Protein AF-A0A520HQL7-F1 (afdb_monomer_lite)

Foldseek 3Di:
DPDLVCVLVVCVLLCLLVVNDDPVSVVVLVVCVVVPVVSVVSNVVSNVVVVVVCVVVPDDDFPVVVQVVVLVVVVVVVVVVPDDQDAQPDDDPPDDVVSVCVLVVDPVNDDDPPDPDQKHWHFRHDDPQDTDIDMHGNDDDDDDDDPDDDDDDDDPDDDDDDDDDD

Sequence (166 aa):
MRDWQELIDSGLLDLYVLGQVSAEESSMIENFAVNYPEVQREIDEISFALERYAQANAVEPDPIIRTFLLATIDFSDRLKAGEKPQPAPILSDTSVAGDYQQWLERPDMVLPDDLDDDVYAKIVSFTPEALTAIVWIKHMAPQEVHDHESERFLILEGTCDIYVED

pLDDT: mean 93.95, std 5.47, range [59.19, 98.56]

Secondary structure (DSSP, 8-state):
---HHHHHHTTHHHHHHTT-S-HHHHHHHHHHHHH-HHHHHHHHHHHHHHHHHHHHTPPPPPHHHHHHHHHHHHHHHHHHTTPPP-PPPPP-TT--GGGGHHHHT-TTSS--TT--SSEEEEEEEE-SS-EEEEEEESS-PPP---SS--------SS--------

Radius of gyration: 24.69 Å; chains: 1; bounding box: 45×39×67 Å

Structure (mmCIF, N/CA/C/O backbone):
data_AF-A0A520HQL7-F1
#
_entry.id   AF-A0A520HQL7-F1
#
loop_
_atom_site.group_PDB
_atom_site.id
_atom_site.type_symbol
_atom_site.label_atom_id
_atom_site.label_alt_id
_atom_site.label_comp_id
_atom_site.label_asym_id
_atom_site.label_entity_id
_atom_site.label_seq_id
_atom_site.pdbx_PDB_ins_code
_atom_site.Cartn_x
_atom_site.Cartn_y
_atom_site.Cartn_z
_atom_site.occupancy
_atom_site.B_iso_or_equiv
_atom_site.auth_seq_id
_atom_site.auth_comp_id
_atom_site.auth_asym_id
_atom_site.auth_atom_id
_atom_site.pdbx_PDB_model_num
ATOM 1 N N . MET A 1 1 ? -15.389 8.226 36.652 1.00 59.19 1 MET A N 1
ATOM 2 C CA . MET A 1 1 ? -16.539 7.391 36.262 1.00 59.19 1 MET A CA 1
ATOM 3 C C . MET A 1 1 ? -16.624 6.201 37.194 1.00 59.19 1 MET A C 1
ATOM 5 O O . MET A 1 1 ? -15.590 5.594 37.455 1.00 59.19 1 MET A O 1
ATOM 9 N N . ARG A 1 2 ? -17.796 5.922 37.770 1.00 67.62 2 ARG A N 1
ATOM 10 C CA . ARG A 1 2 ? -18.015 4.718 38.603 1.00 67.62 2 ARG A CA 1
ATOM 11 C C . ARG A 1 2 ? -19.179 3.856 38.115 1.00 67.62 2 ARG A C 1
ATOM 13 O O . ARG A 1 2 ? -19.374 2.776 38.661 1.00 67.62 2 ARG A O 1
ATOM 20 N N . ASP A 1 3 ? -19.904 4.324 37.107 1.00 88.19 3 ASP A N 1
ATOM 21 C CA . ASP A 1 3 ? -21.068 3.667 36.532 1.00 88.19 3 ASP A CA 1
ATOM 22 C C . ASP A 1 3 ? -20.880 3.536 35.015 1.00 88.19 3 ASP A C 1
ATOM 24 O O . ASP A 1 3 ? -20.353 4.443 34.367 1.00 88.19 3 ASP A O 1
ATOM 28 N N . TRP A 1 4 ? -21.274 2.393 34.460 1.00 91.94 4 TRP A N 1
ATOM 29 C CA . TRP A 1 4 ? -21.222 2.139 33.023 1.00 91.94 4 TRP A CA 1
ATOM 30 C C . TRP A 1 4 ? -22.280 2.959 32.273 1.00 91.94 4 TRP A C 1
ATOM 32 O O . TRP A 1 4 ? -22.060 3.313 31.120 1.00 91.94 4 TRP A O 1
ATOM 42 N N . GLN A 1 5 ? -23.382 3.325 32.938 1.00 94.19 5 GLN A N 1
ATOM 43 C CA . GLN A 1 5 ? -24.401 4.220 32.377 1.00 94.19 5 GLN A CA 1
ATOM 44 C C . GLN A 1 5 ? -23.850 5.639 32.209 1.00 94.19 5 GLN A C 1
ATOM 46 O O . GLN A 1 5 ? -23.975 6.218 31.137 1.00 94.19 5 GLN A O 1
ATOM 51 N N . GLU A 1 6 ? -23.140 6.159 33.221 1.00 94.56 6 GLU A N 1
ATOM 52 C CA . GLU A 1 6 ? -22.454 7.458 33.125 1.00 94.56 6 GLU A CA 1
ATOM 53 C C . GLU A 1 6 ? -21.436 7.488 31.979 1.00 94.56 6 GLU A C 1
ATOM 55 O O . GLU A 1 6 ? -21.259 8.526 31.350 1.00 94.56 6 GLU A O 1
ATOM 60 N N . LEU A 1 7 ? -20.750 6.367 31.720 1.00 95.12 7 LEU A N 1
ATOM 61 C CA . LEU A 1 7 ? -19.796 6.264 30.617 1.00 95.12 7 LEU A CA 1
ATOM 62 C C . LEU A 1 7 ? -20.492 6.396 29.259 1.00 95.12 7 LEU A C 1
ATOM 64 O O . LEU A 1 7 ? -20.028 7.181 28.433 1.00 95.12 7 LEU A O 1
ATOM 68 N N . ILE A 1 8 ? -21.604 5.688 29.055 1.00 95.06 8 ILE A N 1
ATOM 69 C CA . ILE A 1 8 ? -22.404 5.781 27.825 1.00 95.06 8 ILE A CA 1
ATOM 70 C C . ILE A 1 8 ? -22.940 7.209 27.646 1.00 95.06 8 ILE A C 1
ATOM 72 O O . ILE A 1 8 ? -22.698 7.836 26.618 1.00 95.06 8 ILE A O 1
ATOM 76 N N . ASP A 1 9 ? -23.555 7.779 28.683 1.00 94.81 9 ASP A N 1
ATOM 77 C CA . ASP A 1 9 ? -24.176 9.109 28.617 1.00 94.81 9 ASP A CA 1
ATOM 78 C C . ASP A 1 9 ? -23.158 10.263 28.486 1.00 94.81 9 ASP A C 1
ATOM 80 O O . ASP A 1 9 ? -23.531 11.399 28.183 1.00 94.81 9 ASP A O 1
ATOM 84 N N . SER A 1 10 ? -21.868 10.005 28.732 1.00 94.38 10 SER A N 1
ATOM 85 C CA . SER A 1 10 ? -20.816 11.030 28.692 1.00 94.38 10 SER A CA 1
ATOM 86 C C . SER A 1 10 ? -20.369 11.433 27.283 1.00 94.38 10 SER A C 1
ATOM 88 O O . SER A 1 10 ? -19.716 12.469 27.141 1.00 94.38 10 SER A O 1
ATOM 90 N N . GLY A 1 11 ? -20.659 10.618 26.262 1.00 93.88 11 GLY A N 1
ATOM 91 C CA . GLY A 1 11 ? -20.105 10.776 24.909 1.00 93.88 11 GLY A CA 1
ATOM 92 C C . GLY A 1 11 ? -18.615 10.420 24.789 1.00 93.88 11 GLY A C 1
ATOM 93 O O . GLY A 1 11 ? -17.986 10.660 23.760 1.00 93.88 11 GLY A O 1
ATOM 94 N N . LEU A 1 12 ? -18.005 9.853 25.840 1.00 96.69 12 LEU A N 1
ATOM 95 C CA . LEU A 1 12 ? -16.601 9.434 25.804 1.00 96.69 12 LEU A CA 1
ATOM 96 C C . LEU A 1 12 ? -16.380 8.236 24.863 1.00 96.69 12 LEU A C 1
ATOM 98 O O . LEU A 1 12 ? -15.294 8.092 24.305 1.00 96.69 12 LEU A O 1
ATOM 102 N N . LEU A 1 13 ? -17.401 7.395 24.657 1.00 97.81 13 LEU A N 1
ATOM 103 C CA . LEU A 1 13 ? -17.326 6.254 23.739 1.00 97.81 13 LEU A CA 1
ATOM 104 C C . LEU A 1 13 ? -17.234 6.694 22.270 1.00 97.81 13 LEU A C 1
ATOM 106 O O . LEU A 1 13 ? -16.507 6.062 21.507 1.00 97.81 13 LEU A O 1
ATOM 110 N N . ASP A 1 14 ? -17.858 7.814 21.886 1.00 97.38 14 ASP A N 1
ATOM 111 C CA . ASP A 1 14 ? -17.684 8.404 20.552 1.00 97.38 14 ASP A CA 1
ATOM 112 C C . ASP A 1 14 ? -16.219 8.778 20.304 1.00 97.38 14 ASP A C 1
ATOM 114 O O . ASP A 1 14 ? -15.626 8.417 19.286 1.00 97.38 14 ASP A O 1
ATOM 118 N N . LEU A 1 15 ? -15.607 9.461 21.276 1.00 97.56 15 LEU A N 1
ATOM 119 C CA . LEU A 1 15 ? -14.197 9.845 21.217 1.00 97.56 15 LEU A CA 1
ATOM 120 C C . LEU A 1 15 ? -13.280 8.620 21.206 1.00 97.56 15 LEU A C 1
ATOM 122 O O . LEU A 1 15 ? -12.254 8.634 20.527 1.00 97.56 15 LEU A O 1
ATOM 126 N N . TYR A 1 16 ? -13.644 7.561 21.932 1.00 97.94 16 TYR A N 1
ATOM 127 C CA . TYR A 1 16 ? -12.900 6.305 21.939 1.00 97.94 16 TYR A CA 1
ATOM 128 C C . TYR A 1 16 ? -12.887 5.647 20.563 1.00 97.94 16 TYR A C 1
ATOM 130 O O . TYR A 1 16 ? -11.811 5.332 20.058 1.00 97.94 16 TYR A O 1
ATOM 138 N N . VAL A 1 17 ? -14.051 5.514 19.918 1.00 97.69 17 VAL A N 1
ATOM 139 C CA . VAL A 1 17 ? -14.145 4.928 18.572 1.00 97.69 17 VAL A CA 1
ATOM 140 C C . VAL A 1 17 ? -13.394 5.776 17.539 1.00 97.69 17 VAL A C 1
ATOM 142 O O . VAL A 1 17 ? -12.770 5.235 16.629 1.00 97.69 17 VAL A O 1
ATOM 145 N N . LEU A 1 18 ? -13.371 7.102 17.704 1.00 96.44 18 LEU A N 1
ATOM 146 C CA . LEU A 1 18 ? -12.574 8.006 16.866 1.00 96.44 18 LEU A CA 1
ATOM 147 C C . LEU A 1 18 ? -11.060 7.955 17.154 1.00 96.44 18 LEU A C 1
ATOM 149 O O . LEU A 1 18 ? -10.293 8.639 16.472 1.00 96.44 18 LEU A O 1
ATOM 153 N N . GLY A 1 19 ? -10.612 7.192 18.156 1.00 96.75 19 GLY A N 1
ATOM 154 C CA . GLY A 1 19 ? -9.208 7.127 18.571 1.00 96.75 19 GLY A CA 1
ATOM 155 C C . GLY A 1 19 ? -8.696 8.421 19.216 1.00 96.75 19 GLY A C 1
ATOM 156 O O . GLY A 1 19 ? -7.505 8.715 19.145 1.00 96.75 19 GLY A O 1
ATOM 157 N N . GLN A 1 20 ? -9.587 9.218 19.812 1.00 97.81 20 GLN A N 1
ATOM 158 C CA . GLN A 1 20 ? -9.313 10.558 20.355 1.00 97.81 20 GLN A CA 1
ATOM 159 C C . GLN A 1 20 ? -9.291 10.616 21.890 1.00 97.81 20 GLN A C 1
ATOM 161 O O . GLN A 1 20 ? -9.415 11.693 22.473 1.00 97.81 20 GLN A O 1
ATOM 166 N N . VAL A 1 21 ? -9.123 9.475 22.556 1.00 97.62 21 VAL A N 1
ATOM 167 C CA . VAL A 1 21 ? -8.979 9.397 24.018 1.00 97.62 21 VAL A CA 1
ATOM 168 C C . VAL A 1 21 ? -7.529 9.146 24.424 1.00 97.62 21 VAL A C 1
ATOM 170 O O . VAL A 1 21 ? -6.706 8.691 23.627 1.00 97.62 21 VAL A O 1
ATOM 173 N N . SER A 1 22 ? -7.200 9.435 25.681 1.00 97.81 22 SER A N 1
ATOM 174 C CA . SER A 1 22 ? -5.907 9.061 26.265 1.00 97.81 22 SER A CA 1
ATOM 175 C C . SER A 1 22 ? -5.760 7.539 26.407 1.00 97.81 22 SER A C 1
ATOM 177 O O . SER A 1 22 ? -6.744 6.797 26.427 1.00 97.81 22 SER A O 1
ATOM 179 N N . ALA A 1 23 ? -4.524 7.051 26.550 1.00 97.56 23 ALA A N 1
ATOM 180 C CA . ALA A 1 23 ? -4.267 5.624 26.762 1.00 97.56 23 ALA A CA 1
ATOM 181 C C . ALA A 1 23 ? -4.905 5.111 28.069 1.00 97.56 23 ALA A C 1
ATOM 183 O O . ALA A 1 23 ? -5.379 3.974 28.141 1.00 97.56 23 ALA A O 1
ATOM 184 N N . GLU A 1 24 ? -4.946 5.963 29.096 1.00 96.75 24 GLU A N 1
ATOM 185 C CA . GLU A 1 24 ? -5.601 5.692 30.371 1.00 96.75 24 GLU A CA 1
ATOM 186 C C . GLU A 1 24 ? -7.122 5.543 30.209 1.00 96.75 24 GLU A C 1
ATOM 188 O O . GLU A 1 24 ? -7.709 4.603 30.747 1.00 96.75 24 GLU A O 1
ATOM 193 N N . GLU A 1 25 ? -7.759 6.434 29.444 1.00 96.19 25 GLU A N 1
ATOM 194 C CA . GLU A 1 25 ? -9.190 6.354 29.126 1.00 96.19 25 GLU A CA 1
ATOM 195 C C . GLU A 1 25 ? -9.512 5.139 28.254 1.00 96.19 25 GLU A C 1
ATOM 197 O O . GLU A 1 25 ? -10.463 4.429 28.566 1.00 96.19 25 GLU A O 1
ATOM 202 N N . SER A 1 26 ? -8.694 4.841 27.237 1.00 97.56 26 SER A N 1
ATOM 203 C CA . SER A 1 26 ? -8.819 3.629 26.409 1.00 97.56 26 SER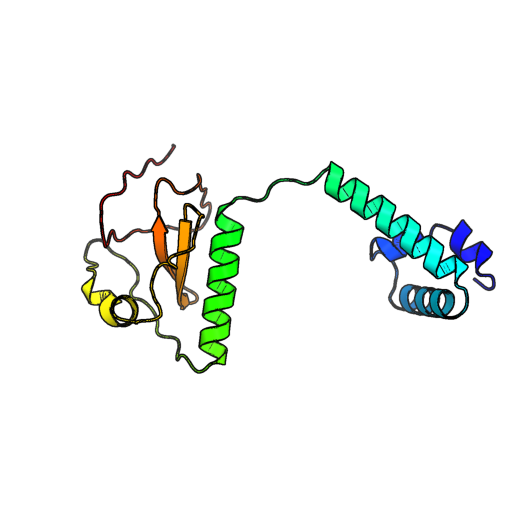 A CA 1
ATOM 204 C C . SER A 1 26 ? -8.833 2.372 27.277 1.00 97.56 26 SER A C 1
ATOM 206 O O . SER A 1 26 ? -9.765 1.576 27.220 1.00 97.56 26 SER A O 1
ATOM 208 N N . SER A 1 27 ? -7.854 2.252 28.180 1.00 97.00 27 SER A N 1
ATOM 209 C CA . SER A 1 27 ? -7.737 1.107 29.092 1.00 97.00 27 SER A CA 1
ATOM 210 C C . SER A 1 27 ? -8.933 0.993 30.042 1.00 97.00 27 SER A C 1
ATOM 212 O O . SER A 1 27 ? -9.391 -0.109 30.351 1.00 97.00 27 SER A O 1
ATOM 214 N N . MET A 1 28 ? -9.451 2.126 30.530 1.00 96.00 28 MET A N 1
ATOM 215 C CA . MET A 1 28 ? -10.664 2.155 31.348 1.00 96.00 28 MET A CA 1
ATOM 216 C C . MET A 1 28 ? -11.873 1.677 30.537 1.00 96.00 28 MET A C 1
ATOM 218 O O . MET A 1 28 ? -12.602 0.810 31.008 1.00 96.00 28 MET A O 1
ATOM 222 N N . ILE A 1 29 ? -12.082 2.210 29.334 1.00 96.94 29 ILE A N 1
ATOM 223 C CA . ILE A 1 29 ? -13.220 1.876 28.468 1.00 96.94 29 ILE A CA 1
ATOM 224 C C . ILE A 1 29 ? -13.198 0.399 28.089 1.00 96.94 29 ILE A C 1
ATOM 226 O O . ILE A 1 29 ? -14.211 -0.277 28.234 1.00 96.94 29 ILE A O 1
ATOM 230 N N . GLU A 1 30 ? -12.037 -0.131 27.711 1.00 97.38 30 GLU A N 1
ATOM 231 C CA . GLU A 1 30 ? -11.846 -1.553 27.411 1.00 97.38 30 GLU A CA 1
ATOM 232 C C . GLU A 1 30 ? -12.161 -2.432 28.627 1.00 97.38 30 GLU A C 1
ATOM 234 O O . GLU A 1 30 ? -12.837 -3.455 28.510 1.00 97.38 30 GLU A O 1
ATOM 239 N N . ASN A 1 31 ? -11.744 -2.017 29.828 1.00 96.38 31 ASN A N 1
ATOM 240 C CA . ASN A 1 31 ? -12.112 -2.722 31.052 1.00 96.38 31 ASN A CA 1
ATOM 241 C C . ASN A 1 31 ? -13.630 -2.697 31.293 1.00 96.38 31 ASN A C 1
ATOM 243 O O . ASN A 1 31 ? -14.205 -3.716 31.676 1.00 96.38 31 ASN A O 1
ATOM 247 N N . PHE A 1 32 ? -14.293 -1.565 31.051 1.00 96.56 32 PHE A N 1
ATOM 248 C CA . PHE A 1 32 ? -15.749 -1.466 31.145 1.00 96.56 32 PHE A CA 1
ATOM 249 C C . PHE A 1 32 ? -16.445 -2.344 30.098 1.00 96.56 32 PHE A C 1
ATOM 251 O O . PHE A 1 32 ? -17.362 -3.072 30.460 1.00 96.56 32 PHE A O 1
ATOM 258 N N . ALA A 1 33 ? -15.980 -2.358 28.850 1.00 97.31 33 ALA A N 1
ATOM 259 C CA . ALA A 1 33 ? -16.539 -3.177 27.775 1.00 97.31 33 ALA A CA 1
ATOM 260 C C . ALA A 1 33 ? -16.458 -4.685 28.074 1.00 97.31 33 ALA A C 1
ATOM 262 O O . ALA A 1 33 ? -17.403 -5.425 27.807 1.00 97.31 33 ALA A O 1
ATOM 263 N N . VAL A 1 34 ? -15.370 -5.139 28.713 1.00 97.31 34 VAL A N 1
ATOM 264 C CA . VAL A 1 34 ? -15.221 -6.537 29.160 1.00 97.31 34 VAL A CA 1
ATOM 265 C C . VAL A 1 34 ? -16.206 -6.896 30.277 1.00 97.31 34 VAL A C 1
ATOM 267 O O . VAL A 1 34 ? -16.705 -8.020 30.320 1.00 97.31 34 VAL A O 1
ATOM 270 N N . ASN A 1 35 ? -16.469 -5.971 31.202 1.00 96.62 35 ASN A N 1
ATOM 271 C CA . ASN A 1 35 ? -17.294 -6.240 32.384 1.00 96.62 35 ASN A CA 1
ATOM 272 C C . ASN A 1 35 ? -18.789 -5.939 32.177 1.00 96.62 35 ASN A C 1
ATOM 274 O O . ASN A 1 35 ? -19.617 -6.486 32.906 1.00 96.62 35 ASN A O 1
ATOM 278 N N . TYR A 1 36 ? -19.134 -5.098 31.200 1.00 96.94 36 TYR A N 1
ATOM 279 C CA . TYR A 1 36 ? -20.489 -4.613 30.937 1.00 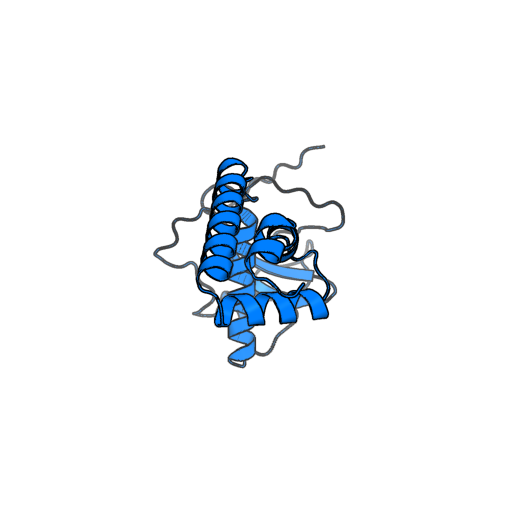96.94 36 TYR A CA 1
ATOM 280 C C . TYR A 1 36 ? -20.806 -4.727 29.436 1.00 96.94 36 TYR A C 1
ATOM 282 O O . TYR A 1 36 ? -20.392 -3.867 28.652 1.00 96.94 36 TYR A O 1
ATOM 290 N N . PRO A 1 37 ? -21.557 -5.762 29.012 1.00 96.88 37 PRO A N 1
ATOM 291 C CA . PRO A 1 37 ? -21.919 -5.970 27.608 1.00 96.88 37 PRO A CA 1
ATOM 292 C C . PRO A 1 37 ? -22.646 -4.783 26.964 1.00 96.88 37 PRO A C 1
ATOM 294 O O . PRO A 1 37 ? -22.596 -4.611 25.750 1.00 96.88 37 PRO A O 1
ATOM 297 N N . GLU A 1 38 ? -23.333 -3.962 27.758 1.00 97.38 38 GLU A N 1
ATOM 298 C CA . GLU A 1 38 ? -23.978 -2.731 27.312 1.00 97.38 38 GLU A CA 1
ATOM 299 C C . GLU A 1 38 ? -22.978 -1.706 26.773 1.00 97.38 38 GLU A C 1
ATOM 301 O O . GLU A 1 38 ? -23.268 -1.068 25.768 1.00 97.38 38 GLU A O 1
ATOM 306 N N . VAL A 1 39 ? 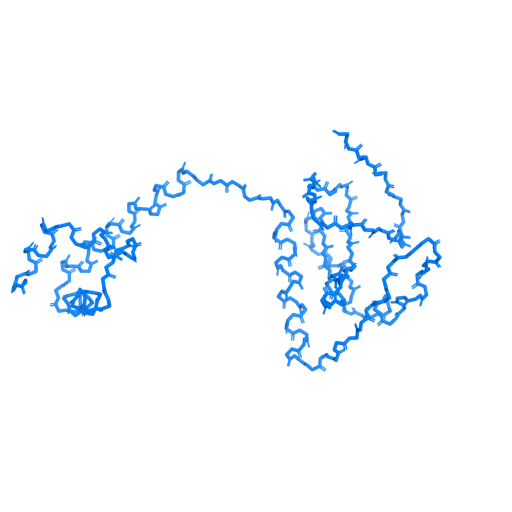-21.795 -1.598 27.386 1.00 97.56 39 VAL A N 1
ATOM 307 C CA . VAL A 1 39 ? -20.726 -0.702 26.921 1.00 97.56 39 VAL A CA 1
ATOM 308 C C . VAL A 1 39 ? -20.147 -1.208 25.604 1.00 97.56 39 VAL A C 1
ATOM 310 O O . VAL A 1 39 ? -19.968 -0.421 24.682 1.00 97.56 39 VAL A O 1
ATOM 313 N N . GLN A 1 40 ? -19.908 -2.520 25.480 1.00 98.25 40 GLN A N 1
ATOM 314 C CA . GLN A 1 40 ? -19.446 -3.099 24.214 1.00 98.25 40 GLN A CA 1
ATOM 315 C C . GLN A 1 40 ? -20.468 -2.882 23.093 1.00 98.25 40 GLN A C 1
ATOM 317 O O . GLN A 1 40 ? -20.102 -2.488 21.992 1.00 98.25 40 GLN A O 1
ATOM 322 N N . ARG A 1 41 ? -21.756 -3.094 23.380 1.00 98.31 41 ARG A N 1
ATOM 323 C CA . ARG A 1 41 ? -22.828 -2.872 22.407 1.00 98.31 41 ARG A CA 1
ATOM 324 C C . ARG A 1 41 ? -22.894 -1.415 21.950 1.00 98.31 41 ARG A C 1
ATOM 326 O O . ARG A 1 41 ? -23.060 -1.186 20.761 1.00 98.31 41 ARG A O 1
ATOM 333 N N . GLU A 1 42 ? -22.725 -0.456 22.856 1.00 98.00 42 GLU A N 1
ATOM 334 C CA . GLU A 1 42 ? -22.673 0.964 22.492 1.00 98.00 42 GLU A CA 1
ATOM 335 C C . GLU A 1 42 ? -21.468 1.275 21.586 1.00 98.00 42 GLU A C 1
ATOM 337 O O . GLU A 1 42 ? -21.620 1.924 20.554 1.00 98.00 42 GLU A O 1
ATOM 342 N N . ILE A 1 43 ? -20.279 0.746 21.912 1.00 98.44 43 ILE A N 1
ATOM 343 C CA . ILE A 1 43 ? -19.074 0.869 21.069 1.00 98.44 43 ILE A CA 1
ATOM 344 C C . ILE A 1 43 ? -19.332 0.313 19.663 1.00 98.44 43 ILE A C 1
ATOM 346 O O . ILE A 1 43 ? -18.969 0.952 18.670 1.00 98.44 43 ILE A O 1
ATOM 350 N N . ASP A 1 44 ? -19.968 -0.855 19.565 1.00 98.56 44 ASP A N 1
ATOM 351 C CA . ASP A 1 44 ? -20.295 -1.487 18.286 1.00 98.56 44 ASP A CA 1
ATOM 352 C C . ASP A 1 44 ? -21.307 -0.640 17.496 1.00 98.56 44 ASP A C 1
ATOM 354 O O . ASP A 1 44 ? -21.116 -0.397 16.305 1.00 98.56 44 ASP A O 1
ATOM 358 N N . GLU A 1 45 ? -22.366 -0.142 18.144 1.00 98.31 45 GLU A N 1
ATOM 359 C CA . GLU A 1 45 ? -23.391 0.704 17.518 1.00 98.31 45 GLU A CA 1
ATOM 360 C C . GLU A 1 45 ? -22.800 2.014 16.964 1.00 98.31 45 GLU A C 1
ATOM 362 O O . GLU A 1 45 ? -23.084 2.377 15.814 1.00 98.31 45 GLU A O 1
ATOM 367 N N . ILE A 1 46 ? -21.921 2.676 17.727 1.00 98.12 46 ILE A N 1
ATOM 368 C CA . ILE A 1 46 ? -21.173 3.865 17.288 1.00 98.12 46 ILE A CA 1
ATOM 369 C C . ILE A 1 46 ? -20.262 3.514 16.102 1.00 98.12 46 ILE A C 1
ATOM 371 O O . ILE A 1 46 ? -20.269 4.208 15.081 1.00 98.12 46 ILE A O 1
ATOM 375 N N . SER A 1 47 ? -19.523 2.404 16.192 1.00 98.12 47 SER A N 1
ATOM 376 C CA . SER A 1 47 ? -18.616 1.942 15.132 1.00 98.12 47 SER A CA 1
ATOM 377 C C . SER A 1 47 ? -19.360 1.665 13.824 1.00 98.12 47 SER A C 1
ATOM 379 O O . SER A 1 47 ? -18.956 2.153 12.769 1.00 98.12 47 SER A O 1
ATOM 381 N N . PHE A 1 48 ? -20.501 0.971 13.875 1.00 98.38 48 PHE A N 1
ATOM 382 C CA . PHE A 1 48 ? -21.338 0.719 12.698 1.00 98.38 48 PHE A CA 1
ATOM 383 C C . PHE A 1 48 ? -21.979 1.991 12.133 1.00 98.38 48 PHE A C 1
ATOM 385 O O . PHE A 1 48 ? -22.251 2.078 10.931 1.00 98.38 48 PHE A O 1
ATOM 392 N N . ALA A 1 49 ? -22.294 2.982 12.969 1.00 97.81 49 ALA A N 1
ATOM 393 C CA . ALA A 1 49 ? -22.768 4.275 12.485 1.00 97.81 49 ALA A CA 1
ATOM 394 C C . ALA A 1 49 ? -21.668 5.010 11.701 1.00 97.81 49 ALA A C 1
ATOM 396 O O . ALA A 1 49 ? -21.934 5.494 10.596 1.00 97.81 49 ALA A O 1
ATOM 397 N N . LEU A 1 50 ? -20.439 5.025 12.223 1.00 97.00 50 LEU A N 1
ATOM 398 C CA . LEU A 1 50 ? -19.283 5.626 11.557 1.00 97.00 50 LEU A CA 1
ATOM 399 C C . LEU A 1 50 ? -18.889 4.881 10.280 1.00 97.00 50 LEU A C 1
ATOM 401 O O . LEU A 1 50 ? -18.636 5.530 9.269 1.00 97.00 50 LEU A O 1
ATOM 405 N N . GLU A 1 51 ? -18.906 3.548 10.279 1.00 97.06 51 GLU A N 1
ATOM 406 C CA . GLU A 1 51 ? -18.638 2.747 9.080 1.00 97.06 51 GLU A CA 1
ATOM 407 C C . GLU A 1 51 ? -19.633 3.075 7.960 1.00 97.06 51 GLU A C 1
ATOM 409 O O . GLU A 1 51 ? -19.231 3.363 6.834 1.00 97.06 51 GLU A O 1
ATOM 414 N N . ARG A 1 52 ? -20.937 3.112 8.267 1.00 97.94 52 ARG A N 1
ATOM 415 C CA . ARG A 1 52 ? -21.969 3.480 7.283 1.00 97.94 52 ARG A CA 1
ATOM 416 C C . ARG A 1 52 ? -21.783 4.899 6.759 1.00 97.94 52 ARG A C 1
ATOM 418 O O . ARG A 1 52 ? -21.966 5.134 5.567 1.00 97.94 52 ARG A O 1
ATOM 425 N N . TYR A 1 53 ? -21.425 5.842 7.631 1.00 96.38 53 TYR A N 1
ATOM 426 C CA . TYR A 1 53 ? -21.113 7.207 7.219 1.00 96.38 53 TYR A CA 1
ATOM 427 C C . TYR A 1 53 ? -19.891 7.248 6.292 1.00 96.38 53 TYR A C 1
ATOM 429 O O . TYR A 1 53 ? -19.941 7.904 5.252 1.00 96.38 53 TYR A O 1
ATOM 437 N N . ALA A 1 54 ? -18.822 6.524 6.628 1.00 95.44 54 ALA A N 1
ATOM 438 C CA . ALA A 1 54 ? -17.611 6.443 5.820 1.00 95.44 54 ALA A CA 1
ATOM 439 C C . ALA A 1 54 ? -17.887 5.818 4.446 1.00 95.44 54 ALA A C 1
ATOM 441 O O . ALA A 1 54 ? -17.480 6.377 3.436 1.00 95.44 54 ALA A O 1
ATOM 442 N N . GLN A 1 55 ? -18.648 4.722 4.389 1.00 96.31 55 GLN A N 1
ATOM 443 C CA . GLN A 1 55 ? -19.054 4.086 3.132 1.00 96.31 55 GLN A CA 1
ATOM 444 C C . GLN A 1 55 ? -19.914 5.016 2.266 1.00 96.31 55 GLN A C 1
ATOM 446 O O . GLN A 1 55 ? -19.704 5.104 1.060 1.00 96.31 55 GLN A O 1
ATOM 451 N N . ALA A 1 56 ? -20.858 5.747 2.869 1.00 97.12 56 ALA A N 1
ATOM 452 C CA . ALA A 1 56 ? -21.711 6.693 2.148 1.00 97.12 56 ALA A CA 1
ATOM 453 C C . ALA A 1 56 ? -20.944 7.904 1.584 1.00 97.12 56 ALA A C 1
ATOM 455 O O . ALA A 1 56 ? -21.430 8.552 0.660 1.00 97.12 56 ALA A O 1
ATOM 456 N N . ASN A 1 57 ? -19.767 8.204 2.138 1.00 96.88 57 ASN A N 1
ATOM 457 C CA . ASN A 1 57 ? -18.894 9.299 1.719 1.00 96.88 57 ASN A CA 1
ATOM 458 C C . ASN A 1 57 ? -17.546 8.783 1.190 1.00 96.88 57 ASN A C 1
ATOM 460 O O . ASN A 1 57 ? -16.554 9.513 1.224 1.00 96.88 57 ASN A O 1
ATOM 464 N N . ALA A 1 58 ? -17.492 7.526 0.740 1.00 95.00 58 ALA A N 1
ATOM 465 C CA . ALA A 1 58 ? -16.268 6.932 0.230 1.00 95.00 58 ALA A CA 1
ATOM 466 C C . ALA A 1 58 ? -15.800 7.690 -1.018 1.00 95.00 58 ALA A C 1
ATOM 468 O O . ALA A 1 58 ? -16.588 7.983 -1.920 1.00 95.00 58 ALA A O 1
ATOM 469 N N . VAL A 1 59 ? -14.509 8.008 -1.054 1.00 93.62 59 VAL A N 1
ATOM 470 C CA . VAL A 1 59 ? -13.853 8.598 -2.220 1.00 93.62 59 VAL A CA 1
ATOM 471 C C . VAL A 1 59 ? -13.124 7.471 -2.934 1.00 93.62 59 VAL A C 1
ATOM 473 O O . VAL A 1 59 ? -12.321 6.777 -2.308 1.00 93.62 59 VAL A O 1
ATOM 476 N N . GLU A 1 60 ? -13.425 7.282 -4.217 1.00 90.62 60 GLU A N 1
ATOM 477 C CA . GLU A 1 60 ? -12.744 6.281 -5.038 1.00 90.62 60 GLU A CA 1
ATOM 478 C C . GLU A 1 60 ? -11.250 6.642 -5.119 1.00 90.62 60 GLU A C 1
ATOM 480 O O . GLU A 1 60 ? -10.926 7.774 -5.501 1.00 90.62 60 GLU A O 1
ATOM 485 N N . PRO A 1 61 ? -10.338 5.742 -4.712 1.00 89.69 61 PRO A N 1
ATOM 486 C CA . PRO A 1 61 ? -8.912 5.986 -4.850 1.00 89.69 61 PRO A CA 1
ATOM 487 C C . PRO A 1 61 ? -8.510 5.965 -6.326 1.00 89.69 61 PRO A C 1
ATOM 489 O O . PRO A 1 61 ? -9.198 5.390 -7.169 1.00 89.69 61 PRO A O 1
ATOM 492 N N . ASP A 1 62 ? -7.352 6.545 -6.630 1.00 89.19 62 ASP A N 1
ATOM 493 C CA . ASP A 1 62 ? -6.769 6.398 -7.959 1.00 89.19 62 ASP A CA 1
ATOM 494 C C . ASP A 1 62 ? -6.540 4.898 -8.260 1.00 89.19 62 ASP A C 1
ATOM 496 O O . ASP A 1 62 ? -5.943 4.191 -7.431 1.00 89.19 62 ASP A O 1
ATOM 500 N N . PRO A 1 63 ? -7.022 4.384 -9.409 1.00 87.94 63 PRO A N 1
ATOM 501 C CA . PRO A 1 63 ? -6.901 2.972 -9.756 1.00 87.94 63 PRO A CA 1
ATOM 502 C C . PRO A 1 63 ? -5.449 2.470 -9.781 1.00 87.94 63 PRO A C 1
ATOM 504 O O . PRO A 1 63 ? -5.223 1.285 -9.520 1.00 87.94 63 PRO A O 1
ATOM 507 N N . ILE A 1 64 ? -4.456 3.339 -10.018 1.00 90.25 64 ILE A N 1
ATOM 508 C CA . ILE A 1 64 ? -3.042 2.941 -10.034 1.00 90.25 64 ILE A CA 1
ATOM 509 C C . ILE A 1 64 ? -2.538 2.487 -8.655 1.00 90.25 64 ILE A C 1
ATOM 511 O O . ILE A 1 64 ? -1.639 1.644 -8.550 1.00 90.25 64 ILE A O 1
ATOM 515 N N . ILE A 1 65 ? -3.147 2.990 -7.575 1.00 91.62 65 ILE A N 1
ATOM 516 C CA . ILE A 1 65 ? -2.706 2.725 -6.200 1.00 91.62 65 ILE A CA 1
ATOM 517 C C . ILE A 1 65 ? -2.784 1.237 -5.880 1.00 91.62 65 ILE A C 1
ATOM 519 O O . ILE A 1 65 ? -1.867 0.687 -5.266 1.00 91.62 65 ILE A O 1
ATOM 523 N N . ARG A 1 66 ? -3.846 0.552 -6.325 1.00 92.12 66 ARG A N 1
ATOM 524 C CA . ARG A 1 66 ? -3.991 -0.894 -6.113 1.00 92.12 66 ARG A CA 1
ATOM 525 C C . ARG A 1 66 ? -2.853 -1.661 -6.785 1.00 92.12 66 ARG A C 1
ATOM 527 O O . ARG A 1 66 ? -2.270 -2.545 -6.157 1.00 92.12 66 ARG A O 1
ATOM 534 N N . THR A 1 67 ? -2.510 -1.301 -8.019 1.00 93.50 67 THR A N 1
ATOM 535 C CA . THR A 1 67 ? -1.443 -1.940 -8.797 1.00 93.50 67 THR A CA 1
ATOM 536 C C . THR A 1 67 ? -0.095 -1.837 -8.088 1.00 93.50 67 THR A C 1
ATOM 538 O O . THR A 1 67 ? 0.548 -2.859 -7.837 1.00 93.50 67 THR A O 1
ATOM 541 N N . PHE A 1 68 ? 0.326 -0.631 -7.696 1.00 94.25 68 PHE A N 1
ATOM 542 C CA . PHE A 1 68 ? 1.626 -0.455 -7.037 1.00 94.25 68 PHE A CA 1
ATOM 543 C C . PHE A 1 68 ? 1.649 -0.936 -5.584 1.00 94.25 68 PHE A C 1
ATOM 545 O O . PHE A 1 68 ? 2.700 -1.387 -5.116 1.00 94.25 68 PHE A O 1
ATOM 552 N N . LEU A 1 69 ? 0.514 -0.937 -4.878 1.00 96.00 69 LEU A N 1
ATOM 553 C CA . LEU A 1 69 ? 0.406 -1.587 -3.571 1.00 96.00 69 LEU A CA 1
ATOM 554 C C . LEU A 1 69 ? 0.686 -3.090 -3.689 1.00 96.00 69 LEU A C 1
ATOM 556 O O . LEU A 1 69 ? 1.523 -3.622 -2.958 1.00 96.00 69 LEU A O 1
ATOM 560 N N . LEU A 1 70 ? 0.033 -3.771 -4.635 1.00 95.81 70 LEU A N 1
ATOM 561 C CA . LEU A 1 70 ? 0.249 -5.200 -4.872 1.00 95.81 70 LEU A CA 1
ATOM 562 C C . LEU A 1 70 ? 1.680 -5.488 -5.346 1.00 95.81 70 LEU A C 1
ATOM 564 O O . LEU A 1 70 ? 2.296 -6.437 -4.864 1.00 95.81 70 LEU A O 1
ATOM 568 N N . ALA A 1 71 ? 2.250 -4.638 -6.204 1.00 97.00 71 ALA A N 1
ATOM 569 C CA . ALA A 1 71 ? 3.644 -4.756 -6.634 1.00 97.00 71 ALA A CA 1
ATOM 570 C C . ALA A 1 71 ? 4.638 -4.588 -5.467 1.00 97.00 71 ALA A C 1
ATOM 572 O O . ALA A 1 71 ? 5.658 -5.277 -5.411 1.00 97.00 71 ALA A O 1
ATOM 573 N N . THR A 1 72 ? 4.331 -3.706 -4.510 1.00 97.81 72 THR A N 1
ATOM 574 C CA . THR A 1 72 ? 5.133 -3.497 -3.293 1.00 97.81 72 THR A CA 1
ATOM 575 C C . THR A 1 72 ? 5.069 -4.703 -2.362 1.00 97.81 72 THR A C 1
ATOM 577 O O . THR A 1 72 ? 6.095 -5.102 -1.802 1.00 97.81 72 THR A O 1
ATOM 580 N N . ILE A 1 73 ? 3.886 -5.308 -2.212 1.00 97.62 73 ILE A N 1
ATOM 581 C CA . ILE A 1 73 ? 3.702 -6.543 -1.439 1.00 97.62 73 ILE A CA 1
ATOM 582 C C . ILE A 1 73 ? 4.496 -7.684 -2.089 1.00 97.62 73 ILE A C 1
ATOM 584 O O . ILE A 1 73 ? 5.316 -8.297 -1.409 1.00 97.62 73 ILE A O 1
ATOM 588 N N . ASP A 1 74 ? 4.341 -7.900 -3.401 1.00 97.06 74 ASP A N 1
ATOM 589 C CA . ASP A 1 74 ? 5.092 -8.910 -4.166 1.00 97.06 74 ASP A CA 1
ATOM 590 C C . ASP A 1 74 ? 6.607 -8.741 -3.997 1.00 97.06 74 ASP A C 1
ATOM 592 O O . ASP A 1 74 ? 7.316 -9.693 -3.669 1.00 97.06 74 ASP A O 1
ATOM 596 N N . PHE A 1 75 ? 7.112 -7.517 -4.168 1.00 97.25 75 PHE A N 1
ATOM 597 C CA . PHE A 1 75 ? 8.533 -7.231 -4.005 1.00 97.25 75 PHE A CA 1
ATOM 598 C C . PHE A 1 75 ? 9.009 -7.502 -2.574 1.00 97.25 75 PHE A C 1
ATOM 600 O O . PHE A 1 75 ? 10.023 -8.171 -2.372 1.00 97.25 75 PHE A O 1
ATOM 607 N N . SER A 1 76 ? 8.249 -7.057 -1.571 1.00 97.50 76 SER A N 1
ATOM 608 C CA . SER A 1 76 ? 8.562 -7.294 -0.157 1.00 97.50 76 SER A CA 1
ATOM 609 C C . SER A 1 76 ? 8.596 -8.782 0.190 1.00 97.50 76 SER A C 1
ATOM 611 O O . SER A 1 76 ? 9.471 -9.224 0.938 1.00 97.50 76 SER A O 1
ATOM 613 N N . ASP A 1 77 ? 7.669 -9.566 -0.352 1.00 97.75 77 ASP A N 1
ATOM 614 C CA . ASP A 1 77 ? 7.602 -11.004 -0.111 1.00 97.75 77 ASP A CA 1
ATOM 615 C C . ASP A 1 77 ? 8.747 -11.748 -0.798 1.00 97.75 77 ASP A C 1
ATOM 617 O O . ASP A 1 77 ? 9.358 -12.625 -0.181 1.00 97.75 77 ASP A O 1
ATOM 621 N N . ARG A 1 78 ? 9.143 -11.338 -2.008 1.00 96.56 78 ARG A N 1
ATOM 622 C CA . ARG A 1 78 ? 10.344 -11.870 -2.666 1.00 96.56 78 ARG A CA 1
ATOM 623 C C . ARG A 1 78 ? 11.622 -11.579 -1.879 1.00 96.56 78 ARG A C 1
ATOM 625 O O . ARG A 1 78 ? 12.448 -12.479 -1.707 1.00 96.56 78 ARG A O 1
ATOM 632 N N . LEU A 1 79 ? 11.772 -10.372 -1.327 1.00 96.62 79 LEU A N 1
ATOM 633 C CA . LEU A 1 79 ? 12.911 -10.035 -0.461 1.00 96.62 79 LEU A CA 1
ATOM 634 C C . LEU A 1 79 ? 12.940 -10.902 0.806 1.00 96.62 79 LEU A C 1
ATOM 636 O O . LEU A 1 79 ? 13.990 -11.440 1.164 1.00 96.62 79 LEU A O 1
ATOM 640 N N . LYS A 1 80 ? 11.790 -11.108 1.461 1.00 97.69 80 LYS A N 1
ATOM 641 C CA . LYS A 1 80 ? 11.678 -12.021 2.615 1.00 97.69 80 LYS A CA 1
ATOM 642 C C . LYS A 1 80 ? 11.996 -13.471 2.240 1.00 97.69 80 LYS A C 1
ATOM 644 O O . LYS A 1 80 ? 12.572 -14.191 3.053 1.00 97.69 80 LYS A O 1
ATOM 649 N N . ALA A 1 81 ? 11.657 -13.888 1.021 1.00 97.50 81 ALA A N 1
ATOM 650 C CA . ALA A 1 81 ? 11.970 -15.209 0.478 1.00 97.50 81 ALA A CA 1
ATOM 651 C C . ALA A 1 81 ? 13.445 -15.374 0.052 1.00 97.50 81 ALA A C 1
ATOM 653 O O . ALA A 1 81 ? 13.842 -16.458 -0.377 1.00 97.50 81 ALA A O 1
ATOM 654 N N . GLY A 1 82 ? 14.275 -14.337 0.208 1.00 96.44 82 GLY A N 1
ATOM 655 C CA . GLY A 1 82 ? 15.719 -14.397 -0.017 1.00 96.44 82 GLY A CA 1
ATOM 656 C C . GLY A 1 82 ? 16.186 -13.840 -1.360 1.00 96.44 82 GLY A C 1
ATOM 657 O O . GLY A 1 82 ? 17.365 -14.002 -1.694 1.00 96.44 82 GLY A O 1
ATOM 658 N N . GLU A 1 83 ? 15.314 -13.174 -2.124 1.00 95.25 83 GLU A N 1
ATOM 659 C CA . GLU A 1 83 ? 15.751 -12.381 -3.272 1.00 95.25 83 GLU A CA 1
ATOM 660 C C . GLU A 1 83 ? 16.759 -11.322 -2.808 1.00 95.25 83 GLU A C 1
ATOM 662 O O . GLU A 1 83 ? 16.521 -10.576 -1.857 1.00 95.25 83 GLU A O 1
ATOM 667 N N . LYS A 1 84 ? 17.913 -11.261 -3.478 1.00 93.38 84 LYS A N 1
ATOM 668 C CA . LYS A 1 84 ? 18.911 -10.224 -3.213 1.00 93.38 84 LYS A CA 1
ATOM 669 C C . LYS A 1 84 ? 18.556 -8.998 -4.050 1.00 93.38 84 LYS A C 1
ATOM 671 O O . LYS A 1 84 ? 18.601 -9.118 -5.275 1.00 93.38 84 LYS A O 1
ATOM 676 N N . PRO A 1 85 ? 18.255 -7.842 -3.434 1.00 89.81 85 PRO A N 1
ATOM 677 C CA . PRO A 1 85 ? 17.946 -6.640 -4.191 1.00 89.81 85 PRO A CA 1
ATOM 678 C C . PRO A 1 85 ? 19.167 -6.241 -5.022 1.00 89.81 85 PRO A C 1
ATOM 680 O O . PRO A 1 85 ? 20.295 -6.229 -4.522 1.00 89.81 85 PRO A O 1
ATOM 683 N N . GLN A 1 86 ? 18.932 -5.939 -6.294 1.00 91.88 86 GLN A N 1
ATOM 684 C CA . GLN A 1 86 ? 19.933 -5.411 -7.215 1.00 91.88 86 GLN A CA 1
ATOM 685 C C . GLN A 1 86 ? 19.435 -4.061 -7.729 1.00 91.88 86 GLN A C 1
ATOM 687 O O . GLN A 1 86 ? 18.261 -3.966 -8.089 1.00 91.88 86 GLN A O 1
ATOM 692 N N . PRO A 1 87 ? 20.281 -3.020 -7.765 1.00 95.12 87 PRO A N 1
ATOM 693 C CA . PRO A 1 87 ? 19.874 -1.734 -8.304 1.00 95.12 87 PRO A CA 1
ATOM 694 C C . PRO A 1 87 ? 19.686 -1.839 -9.820 1.00 95.12 87 PRO A C 1
ATOM 696 O O . PRO A 1 87 ? 20.579 -2.294 -10.538 1.00 95.12 87 PRO A O 1
ATOM 699 N N . ALA A 1 88 ? 18.526 -1.408 -10.306 1.00 96.62 88 ALA A N 1
ATOM 700 C CA . ALA A 1 88 ? 18.290 -1.235 -11.732 1.00 96.62 88 ALA A CA 1
ATOM 701 C C . ALA A 1 88 ? 19.051 -0.018 -12.273 1.00 96.62 88 ALA A C 1
ATOM 703 O O . ALA A 1 88 ? 19.118 1.008 -11.591 1.00 96.62 88 ALA A O 1
ATOM 704 N N . PRO A 1 89 ? 19.630 -0.104 -13.488 1.00 96.06 89 PRO A N 1
ATOM 705 C CA . PRO A 1 89 ? 20.152 1.073 -14.166 1.00 96.06 89 PRO A CA 1
ATOM 706 C C . PRO A 1 89 ? 19.056 2.137 -14.303 1.00 96.06 89 PRO A C 1
ATOM 708 O O . PRO A 1 89 ? 17.922 1.822 -14.670 1.00 96.06 89 PRO A O 1
ATOM 711 N N . ILE A 1 90 ? 19.392 3.398 -14.030 1.00 96.06 90 ILE A N 1
ATOM 712 C CA . ILE A 1 90 ? 18.476 4.520 -14.255 1.00 96.06 90 ILE A CA 1
ATOM 713 C C . ILE A 1 90 ? 18.287 4.700 -15.759 1.00 96.06 90 ILE A C 1
ATOM 715 O O . ILE A 1 90 ? 19.269 4.832 -16.489 1.00 96.06 90 ILE A O 1
ATOM 719 N N . LEU A 1 91 ? 17.030 4.740 -16.204 1.00 96.62 91 LEU A N 1
ATOM 720 C CA . LEU A 1 91 ? 16.699 4.906 -17.616 1.00 96.62 91 LEU A CA 1
ATOM 721 C C . LEU A 1 91 ? 17.275 6.203 -18.187 1.00 96.62 91 LEU A C 1
ATOM 723 O O . LEU A 1 91 ? 17.099 7.276 -17.608 1.00 96.62 91 LEU A O 1
ATOM 727 N N . SER A 1 92 ? 17.913 6.112 -19.347 1.00 95.44 92 SER A N 1
ATOM 728 C CA . SER A 1 92 ? 18.387 7.232 -20.157 1.00 95.44 92 SER A CA 1
ATOM 729 C C . SER A 1 92 ? 18.011 7.032 -21.627 1.00 95.44 92 SER A C 1
ATOM 731 O O . SER A 1 92 ? 17.445 6.013 -22.016 1.00 95.44 92 SER A O 1
ATOM 733 N N . ASP A 1 93 ? 18.363 8.002 -22.465 1.00 95.38 93 ASP A N 1
ATOM 734 C CA . ASP A 1 93 ? 18.218 7.945 -23.923 1.00 95.38 93 ASP A CA 1
ATOM 735 C C . ASP A 1 93 ? 19.052 6.836 -24.592 1.00 95.38 93 ASP A C 1
ATOM 737 O O . ASP A 1 93 ? 18.809 6.488 -25.746 1.00 95.38 93 ASP A O 1
ATOM 741 N N . THR A 1 94 ? 20.021 6.262 -23.876 1.00 96.56 94 THR A N 1
ATOM 742 C CA . THR A 1 94 ? 20.857 5.148 -24.344 1.00 96.56 94 THR A CA 1
ATOM 743 C C . THR A 1 94 ? 20.451 3.793 -23.776 1.00 96.56 94 THR A C 1
ATOM 745 O O . THR A 1 94 ? 21.081 2.795 -24.124 1.00 96.56 94 THR A O 1
ATOM 748 N N . SER A 1 95 ? 19.466 3.743 -22.875 1.00 97.69 95 SER A N 1
ATOM 749 C CA . SER A 1 95 ? 19.035 2.493 -22.249 1.00 97.69 95 SER A CA 1
ATOM 750 C C . SER A 1 95 ? 18.426 1.536 -23.267 1.00 97.69 95 SER A C 1
ATOM 752 O O . SER A 1 95 ? 17.648 1.929 -24.136 1.00 97.69 95 SER A O 1
ATOM 754 N N . VAL A 1 96 ? 18.751 0.254 -23.130 1.00 97.81 96 VAL A N 1
ATOM 755 C CA . VAL A 1 96 ? 18.231 -0.824 -23.977 1.00 97.81 96 VAL A CA 1
ATOM 756 C C . VAL A 1 96 ? 17.700 -1.972 -23.124 1.00 97.81 96 VAL A C 1
ATOM 758 O O . VAL A 1 96 ? 18.112 -2.158 -21.983 1.00 97.81 96 VAL A O 1
ATOM 761 N N . ALA A 1 97 ? 16.813 -2.802 -23.683 1.00 97.25 97 ALA A N 1
ATOM 762 C CA . ALA A 1 97 ? 16.224 -3.937 -22.959 1.00 97.25 97 ALA A CA 1
ATOM 763 C C . ALA A 1 97 ? 17.281 -4.886 -22.350 1.00 97.25 97 ALA A C 1
ATOM 765 O O . ALA A 1 97 ? 17.081 -5.425 -21.263 1.00 97.25 97 ALA A O 1
ATOM 766 N N . GLY A 1 98 ? 18.432 -5.044 -23.018 1.00 97.81 98 GLY A N 1
ATOM 767 C CA . GLY A 1 98 ? 19.550 -5.858 -22.531 1.00 97.81 98 GLY A CA 1
ATOM 768 C C . GLY A 1 98 ? 20.113 -5.408 -21.178 1.00 97.81 98 GLY A C 1
ATOM 769 O O . GLY A 1 98 ? 20.567 -6.253 -20.410 1.00 97.81 98 GLY A O 1
ATOM 770 N N . ASP A 1 99 ? 20.005 -4.121 -20.832 1.00 97.62 99 ASP A N 1
ATOM 771 C CA . ASP A 1 99 ? 20.447 -3.590 -19.533 1.00 97.62 99 ASP A CA 1
ATOM 772 C C . ASP A 1 99 ? 19.618 -4.154 -18.360 1.00 97.62 99 ASP A C 1
ATOM 774 O O . ASP A 1 99 ? 20.054 -4.134 -17.207 1.00 97.62 99 ASP A O 1
ATOM 778 N N . TYR A 1 100 ? 18.433 -4.699 -18.657 1.00 97.38 100 TYR A N 1
ATOM 779 C CA . TYR A 1 100 ? 17.463 -5.216 -17.691 1.00 97.38 100 TYR A CA 1
ATOM 780 C C . TYR A 1 100 ? 17.248 -6.735 -17.803 1.00 97.38 100 TYR A C 1
ATOM 782 O O . TYR A 1 100 ? 16.368 -7.283 -17.136 1.00 97.38 100 TYR A O 1
ATOM 790 N N . GLN A 1 101 ? 18.062 -7.442 -18.600 1.00 96.62 101 GLN A N 1
ATOM 791 C CA . GLN A 1 101 ? 17.892 -8.868 -18.922 1.00 96.62 101 GLN A CA 1
ATOM 792 C C . GLN A 1 101 ? 17.737 -9.761 -17.677 1.00 96.62 101 GLN A C 1
ATOM 794 O O . GLN A 1 101 ? 16.917 -10.676 -17.674 1.00 96.62 101 GLN A O 1
ATOM 799 N N . GLN A 1 102 ? 18.444 -9.450 -16.582 1.00 95.38 102 GLN A N 1
ATOM 800 C CA . GLN A 1 102 ? 18.358 -10.227 -15.338 1.00 95.38 102 GLN A CA 1
ATOM 801 C C . GLN A 1 102 ? 16.956 -10.264 -14.708 1.00 95.38 102 GLN A C 1
ATOM 803 O O . GLN A 1 102 ? 16.675 -11.167 -13.923 1.00 95.38 102 GLN A O 1
ATOM 808 N N . TRP A 1 103 ? 16.096 -9.288 -15.016 1.00 96.19 103 TRP A N 1
ATOM 809 C CA . TRP A 1 103 ? 14.693 -9.292 -14.604 1.00 96.19 103 TRP A CA 1
ATOM 810 C C . TRP A 1 103 ? 13.775 -9.760 -15.727 1.00 96.19 103 TRP A C 1
ATOM 812 O O . TRP A 1 103 ? 12.857 -10.525 -15.456 1.00 96.19 103 TRP A O 1
ATOM 822 N N . LEU A 1 104 ? 14.042 -9.353 -16.972 1.00 96.44 104 LEU A N 1
ATOM 823 C CA . LEU A 1 104 ? 13.200 -9.700 -18.122 1.00 96.44 104 LEU A CA 1
ATOM 824 C C . LEU A 1 104 ? 13.189 -11.202 -18.445 1.00 96.44 104 LEU A C 1
ATOM 826 O O . LEU A 1 104 ? 12.225 -11.692 -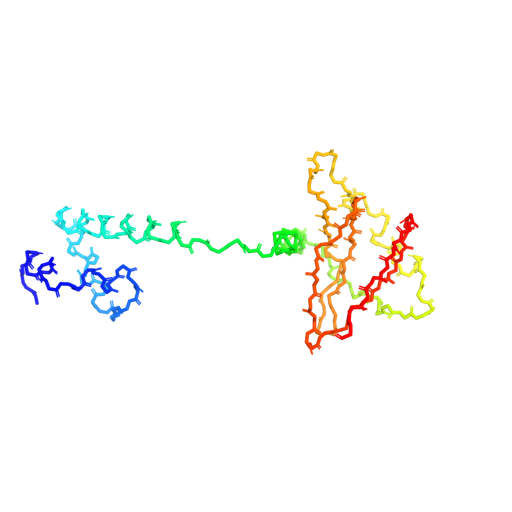19.019 1.00 96.44 104 LEU A O 1
ATOM 830 N N . GLU A 1 105 ? 14.230 -11.945 -18.065 1.00 95.56 105 GLU A N 1
ATOM 831 C CA . GLU A 1 105 ? 14.312 -13.397 -18.287 1.00 95.56 105 GLU A CA 1
ATOM 832 C C . GLU A 1 105 ? 13.826 -14.236 -17.099 1.00 95.56 105 GLU A C 1
ATOM 834 O O . GLU A 1 105 ? 13.912 -15.468 -17.114 1.00 95.56 105 GLU A O 1
ATOM 839 N N . ARG A 1 106 ? 13.330 -13.596 -16.037 1.00 95.38 106 ARG A N 1
ATOM 840 C CA . ARG A 1 106 ? 12.852 -14.316 -14.860 1.00 95.38 106 ARG A CA 1
ATOM 841 C C . ARG A 1 106 ? 11.504 -14.986 -15.132 1.00 95.38 106 ARG A C 1
ATOM 843 O O . ARG A 1 106 ? 10.572 -14.312 -15.565 1.00 95.38 106 ARG A O 1
ATOM 850 N N . PRO A 1 107 ? 11.338 -16.273 -14.778 1.00 94.25 107 PRO A N 1
ATOM 851 C CA . PRO A 1 107 ? 10.083 -16.987 -15.002 1.00 94.25 107 PRO A CA 1
ATOM 852 C C . PRO A 1 107 ? 8.922 -16.455 -14.147 1.00 94.25 107 PRO A C 1
ATOM 854 O O . PRO A 1 107 ? 7.768 -16.705 -14.473 1.00 94.25 107 PRO A O 1
ATOM 857 N N . ASP A 1 108 ? 9.214 -15.740 -13.056 1.00 93.44 108 ASP A N 1
ATOM 858 C CA . ASP A 1 108 ? 8.232 -15.127 -12.154 1.00 93.44 108 ASP A CA 1
ATOM 859 C C . ASP A 1 108 ? 7.932 -13.645 -12.467 1.00 93.44 108 ASP A C 1
ATOM 861 O O . ASP A 1 108 ? 7.109 -13.027 -11.787 1.00 93.44 108 ASP A O 1
ATOM 865 N N . MET A 1 109 ? 8.577 -13.065 -13.488 1.00 95.00 109 MET A N 1
ATOM 866 C CA . MET A 1 109 ? 8.354 -11.689 -13.959 1.00 95.00 109 MET A CA 1
ATOM 867 C C . MET A 1 109 ? 7.458 -11.674 -15.199 1.00 95.00 109 MET A C 1
ATOM 869 O O . MET A 1 109 ? 7.831 -11.167 -16.253 1.00 95.00 109 MET A O 1
ATOM 873 N N . VAL A 1 110 ? 6.273 -12.264 -15.068 1.00 93.69 110 VAL A N 1
ATOM 874 C CA . VAL A 1 110 ? 5.302 -12.409 -16.157 1.00 93.69 110 VAL A CA 1
ATOM 875 C C . VAL A 1 110 ? 3.943 -11.843 -15.757 1.00 93.69 110 VAL A C 1
ATOM 877 O O . VAL A 1 110 ? 3.619 -11.764 -14.569 1.00 93.69 110 VAL A O 1
ATOM 880 N N . LEU A 1 111 ? 3.154 -11.457 -16.758 1.00 92.19 111 LEU A N 1
ATOM 881 C CA . LEU A 1 111 ? 1.755 -11.083 -16.581 1.00 92.19 111 LEU A CA 1
ATOM 882 C C . LEU A 1 111 ? 0.934 -12.332 -16.200 1.00 92.19 111 LEU A C 1
ATOM 884 O O . LEU A 1 111 ? 1.038 -13.336 -16.907 1.00 92.19 111 LEU A O 1
ATOM 888 N N . PRO A 1 112 ? 0.129 -12.304 -15.122 1.00 90.19 112 PRO A N 1
ATOM 889 C CA . PRO A 1 112 ? -0.782 -13.399 -14.799 1.00 90.19 112 PRO A CA 1
ATOM 890 C C . PRO A 1 112 ? -1.861 -13.591 -15.875 1.00 90.19 112 PRO A C 1
ATOM 892 O O . PRO A 1 112 ? -2.421 -12.615 -16.377 1.00 90.19 112 PRO A O 1
ATOM 895 N N . ASP A 1 113 ? -2.182 -14.849 -16.193 1.00 86.69 113 ASP A N 1
ATOM 896 C CA . ASP A 1 113 ? -3.164 -15.211 -17.231 1.00 86.69 113 ASP A CA 1
ATOM 897 C C . ASP A 1 113 ? -4.597 -14.749 -16.904 1.00 86.69 113 ASP A C 1
ATOM 899 O O . ASP A 1 113 ? -5.415 -14.564 -17.805 1.00 86.69 113 ASP A O 1
ATOM 903 N N . ASP A 1 114 ? -4.912 -14.586 -15.619 1.00 85.44 114 ASP A N 1
ATOM 904 C CA . ASP A 1 114 ? -6.228 -14.241 -15.079 1.00 85.44 114 ASP A CA 1
ATOM 905 C C . ASP A 1 114 ? -6.348 -12.771 -14.660 1.00 85.44 114 ASP A C 1
ATOM 907 O O . ASP A 1 114 ? -7.313 -12.390 -13.996 1.00 85.44 114 ASP A O 1
ATOM 911 N N . LEU A 1 115 ? -5.376 -11.928 -15.024 1.00 81.69 115 LEU A N 1
ATOM 912 C CA . LEU A 1 115 ? -5.449 -10.521 -14.673 1.00 81.69 115 LEU A CA 1
ATOM 913 C C . LEU A 1 115 ? -6.475 -9.807 -15.555 1.00 81.69 115 LEU A C 1
ATOM 915 O O . LEU A 1 115 ? -6.268 -9.678 -16.761 1.00 81.69 115 LEU A O 1
ATOM 919 N N . ASP A 1 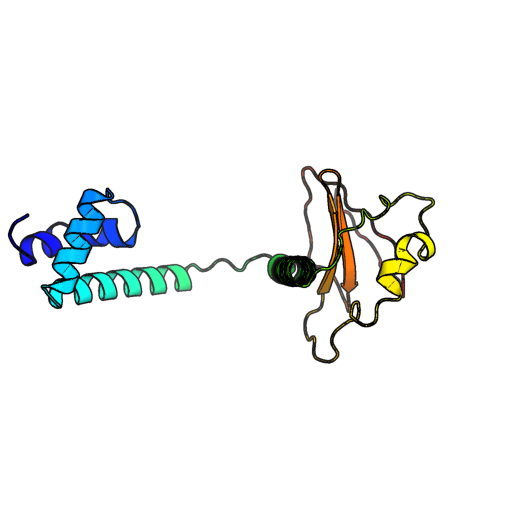116 ? -7.528 -9.274 -14.945 1.00 81.75 116 ASP A N 1
ATOM 920 C CA . ASP A 1 116 ? -8.538 -8.456 -15.626 1.00 81.75 116 ASP A CA 1
ATOM 921 C C . ASP A 1 116 ? -8.171 -6.962 -15.682 1.00 81.75 116 ASP A C 1
ATOM 923 O O . ASP A 1 116 ? -8.664 -6.248 -16.552 1.00 81.75 116 ASP A O 1
ATOM 927 N N . ASP A 1 117 ? -7.274 -6.498 -14.807 1.00 85.88 117 ASP A N 1
ATOM 928 C CA . ASP A 1 117 ? -6.860 -5.094 -14.719 1.00 85.88 117 ASP A CA 1
ATOM 929 C C . ASP A 1 117 ? -6.122 -4.613 -15.990 1.00 85.88 117 ASP A C 1
ATOM 931 O O . ASP A 1 117 ? -5.403 -5.372 -16.652 1.00 85.88 117 ASP A O 1
ATOM 935 N N . ASP A 1 118 ? -6.279 -3.324 -16.314 1.00 89.75 118 ASP A N 1
ATOM 936 C CA . ASP A 1 118 ? -5.617 -2.690 -17.465 1.00 89.75 118 ASP A CA 1
ATOM 937 C C . ASP A 1 118 ? -4.119 -2.464 -17.247 1.00 89.75 118 ASP A C 1
ATOM 939 O O . ASP A 1 118 ? -3.363 -2.409 -18.222 1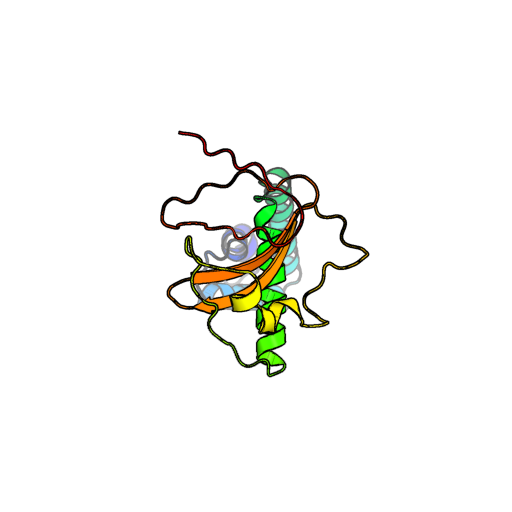.00 89.75 118 ASP A O 1
ATOM 943 N N . VAL A 1 119 ? -3.697 -2.353 -15.983 1.00 94.00 119 VAL A N 1
ATOM 944 C CA . VAL A 1 119 ? -2.310 -2.107 -15.586 1.00 94.00 119 VAL A CA 1
ATOM 945 C C . VAL A 1 119 ? -1.865 -3.145 -14.563 1.00 94.00 119 VAL A C 1
ATOM 947 O O . VAL A 1 119 ? -2.511 -3.346 -13.536 1.00 94.00 119 VAL A O 1
ATOM 950 N N . TYR A 1 120 ? -0.711 -3.753 -14.815 1.00 95.88 120 TYR A N 1
ATOM 951 C CA . TYR A 1 120 ? -0.009 -4.634 -13.886 1.00 95.88 120 TYR A CA 1
ATOM 952 C C . TYR A 1 120 ? 1.420 -4.160 -13.699 1.00 95.88 120 TYR A C 1
ATOM 954 O O . TYR A 1 120 ? 2.056 -3.763 -14.671 1.00 95.88 120 TYR A O 1
ATOM 962 N N . ALA A 1 121 ? 1.963 -4.273 -12.491 1.00 97.19 121 ALA A N 1
ATOM 963 C CA . ALA A 1 121 ? 3.346 -3.904 -12.233 1.00 97.19 121 ALA A CA 1
ATOM 964 C C . ALA A 1 121 ? 4.063 -4.941 -11.369 1.00 97.19 121 ALA A C 1
ATOM 966 O O . ALA A 1 121 ? 3.494 -5.522 -10.445 1.00 97.19 121 ALA A O 1
ATOM 967 N N . LYS A 1 122 ? 5.359 -5.112 -11.632 1.00 97.69 122 LYS A N 1
ATOM 968 C CA . LYS A 1 122 ? 6.303 -5.811 -10.759 1.00 97.69 122 LYS A CA 1
ATOM 969 C C . LYS A 1 122 ? 7.510 -4.922 -10.508 1.00 97.69 122 LYS A C 1
ATOM 971 O O . LYS A 1 122 ? 8.248 -4.594 -11.433 1.00 97.69 122 LYS A O 1
ATOM 976 N N . ILE A 1 123 ? 7.730 -4.546 -9.249 1.00 98.19 123 ILE A N 1
ATOM 977 C CA . ILE A 1 123 ? 8.899 -3.750 -8.855 1.00 98.19 123 ILE A CA 1
ATOM 978 C C . ILE A 1 123 ? 10.148 -4.628 -8.948 1.00 98.19 123 ILE A C 1
ATOM 980 O O . ILE A 1 123 ? 10.193 -5.731 -8.404 1.00 98.19 123 ILE A O 1
ATOM 984 N N . VAL A 1 124 ? 11.173 -4.140 -9.635 1.00 97.25 124 VAL A N 1
ATOM 985 C CA . VAL A 1 124 ? 12.439 -4.857 -9.839 1.00 97.25 124 VAL A CA 1
ATOM 986 C C . VAL A 1 124 ? 13.590 -4.254 -9.041 1.00 97.25 124 VAL A C 1
ATOM 988 O O . VAL A 1 124 ? 14.539 -4.960 -8.704 1.00 97.25 124 VAL A O 1
ATOM 991 N N . SER A 1 125 ? 13.489 -2.967 -8.709 1.00 96.88 125 SER A N 1
ATOM 992 C CA . SER A 1 125 ? 14.474 -2.230 -7.927 1.00 96.88 125 SER A CA 1
ATOM 993 C C . SER A 1 125 ? 13.801 -1.088 -7.174 1.00 96.88 125 SER A C 1
ATOM 995 O O . SER A 1 125 ? 12.930 -0.408 -7.714 1.00 96.88 125 SER A O 1
ATOM 997 N N . PHE A 1 126 ? 14.245 -0.855 -5.943 1.00 95.62 126 PHE A N 1
ATOM 998 C CA . PHE A 1 126 ? 13.835 0.276 -5.119 1.00 95.62 126 PHE A CA 1
ATOM 999 C C . PHE A 1 126 ? 15.063 0.817 -4.383 1.00 95.62 126 PHE A C 1
ATOM 1001 O O . PHE A 1 126 ? 15.610 0.148 -3.502 1.00 95.62 126 PHE A O 1
ATOM 1008 N N . THR A 1 127 ? 15.531 1.996 -4.786 1.00 94.38 127 THR A N 1
ATOM 1009 C CA . THR A 1 127 ? 16.686 2.692 -4.200 1.00 94.38 127 THR A CA 1
ATOM 1010 C C . THR A 1 127 ? 16.285 4.108 -3.774 1.00 94.38 127 THR A C 1
ATOM 1012 O O . THR A 1 127 ? 15.201 4.564 -4.139 1.00 94.38 127 THR A O 1
ATOM 1015 N N . PRO A 1 128 ? 17.128 4.836 -3.014 1.00 93.56 128 PRO A N 1
ATOM 1016 C CA . PRO A 1 128 ? 16.869 6.243 -2.705 1.00 93.56 128 PRO A CA 1
ATOM 1017 C C . PRO A 1 128 ? 16.707 7.140 -3.943 1.00 93.56 128 PRO A C 1
ATOM 1019 O O . PRO A 1 128 ? 16.096 8.198 -3.846 1.00 93.56 128 PRO A O 1
ATOM 1022 N N . GLU A 1 129 ? 17.274 6.744 -5.084 1.00 92.56 129 GLU A N 1
ATOM 1023 C CA . GLU A 1 129 ? 17.249 7.508 -6.332 1.00 92.56 129 GLU A CA 1
ATOM 1024 C C . GLU A 1 129 ? 16.045 7.179 -7.220 1.00 92.56 129 GLU A C 1
ATOM 1026 O O . GLU A 1 129 ? 15.585 8.061 -7.943 1.00 92.56 129 GLU A O 1
ATOM 1031 N N . ALA A 1 130 ? 15.568 5.928 -7.221 1.00 94.81 130 ALA A N 1
ATOM 1032 C CA . ALA A 1 130 ? 14.479 5.513 -8.098 1.00 94.81 130 ALA A CA 1
ATOM 1033 C C . ALA A 1 130 ? 13.751 4.243 -7.641 1.00 94.81 130 ALA A C 1
ATOM 1035 O O . ALA A 1 130 ? 14.334 3.298 -7.098 1.00 94.81 130 ALA A O 1
ATOM 1036 N N . LEU A 1 131 ? 12.471 4.191 -8.003 1.00 95.38 131 LEU A N 1
ATOM 1037 C CA . LEU A 1 131 ? 11.709 2.960 -8.146 1.00 95.38 131 LEU A CA 1
ATOM 1038 C C . LEU A 1 131 ? 11.752 2.542 -9.619 1.00 95.38 131 LEU A C 1
ATOM 1040 O O . LEU A 1 131 ? 11.499 3.346 -10.511 1.00 95.38 131 LEU A O 1
ATOM 1044 N N . THR A 1 132 ? 12.072 1.280 -9.886 1.00 97.44 132 THR A N 1
ATOM 1045 C CA . THR A 1 132 ? 11.990 0.699 -11.230 1.00 97.44 132 THR A CA 1
ATOM 1046 C C . THR A 1 132 ? 11.065 -0.501 -11.193 1.00 97.44 132 THR A C 1
ATOM 1048 O O . THR A 1 132 ? 11.217 -1.387 -10.346 1.00 97.44 132 THR A O 1
ATOM 1051 N N . ALA A 1 133 ? 10.124 -0.546 -12.130 1.00 97.56 133 ALA A N 1
ATOM 1052 C CA . ALA A 1 133 ? 9.167 -1.627 -12.280 1.00 97.56 133 ALA A CA 1
ATOM 1053 C C . ALA A 1 133 ? 9.066 -2.070 -13.743 1.00 97.56 133 ALA A C 1
ATOM 1055 O O . ALA A 1 133 ? 9.282 -1.280 -14.659 1.00 97.56 133 ALA A O 1
ATOM 1056 N N . ILE A 1 134 ? 8.723 -3.340 -13.944 1.00 97.62 134 ILE A N 1
ATOM 1057 C CA . ILE A 1 134 ? 8.180 -3.824 -15.211 1.00 97.62 134 ILE A CA 1
ATOM 1058 C C . ILE A 1 134 ? 6.675 -3.606 -15.137 1.00 97.62 134 ILE A C 1
ATOM 1060 O O . ILE A 1 134 ? 6.044 -4.046 -14.173 1.00 97.62 134 ILE A O 1
ATOM 1064 N N . VAL A 1 135 ? 6.121 -2.916 -16.129 1.00 96.44 135 VAL A N 1
ATOM 1065 C CA . VAL A 1 135 ? 4.702 -2.565 -16.180 1.00 96.44 135 VAL A CA 1
ATOM 1066 C C . VAL A 1 135 ? 4.103 -3.112 -17.469 1.00 96.44 135 VAL A C 1
ATOM 1068 O O . VAL A 1 135 ? 4.655 -2.914 -18.550 1.00 96.44 135 VAL A O 1
ATOM 1071 N N . TRP A 1 136 ? 2.974 -3.801 -17.348 1.00 95.94 136 TRP A N 1
ATOM 1072 C CA . TRP A 1 136 ? 2.154 -4.241 -18.470 1.00 95.94 136 TRP A CA 1
ATOM 1073 C C . TRP A 1 136 ? 0.913 -3.366 -18.525 1.00 95.94 136 TRP A C 1
ATOM 1075 O O . TRP A 1 136 ? 0.191 -3.260 -17.536 1.00 95.94 136 TRP A O 1
ATOM 1085 N N . ILE A 1 137 ? 0.670 -2.764 -19.687 1.00 93.75 137 ILE A N 1
ATOM 1086 C CA . ILE A 1 137 ? -0.502 -1.932 -19.957 1.00 93.75 137 ILE A CA 1
ATOM 1087 C C . ILE A 1 137 ? -1.229 -2.555 -21.143 1.00 93.75 137 ILE A C 1
ATOM 1089 O O . ILE A 1 137 ? -0.636 -2.719 -22.210 1.00 93.75 137 ILE A O 1
ATOM 1093 N N . LYS A 1 138 ? -2.499 -2.929 -20.963 1.00 90.25 138 LYS A N 1
ATOM 1094 C CA . LYS A 1 138 ? -3.303 -3.536 -22.037 1.00 90.25 138 LYS A CA 1
ATOM 1095 C C . LYS A 1 138 ? -3.888 -2.497 -22.982 1.00 90.25 138 LYS A C 1
ATOM 1097 O O . LYS A 1 138 ? -3.769 -2.637 -24.196 1.00 90.25 138 LYS A O 1
ATOM 1102 N N . HIS A 1 139 ? -4.534 -1.478 -22.418 1.00 89.44 139 HIS A N 1
ATOM 1103 C CA . HIS A 1 139 ? -5.243 -0.460 -23.192 1.00 89.44 139 HIS A CA 1
ATOM 1104 C C . HIS A 1 139 ? -4.747 0.947 -22.864 1.00 89.44 139 HIS A C 1
ATOM 1106 O O . HIS A 1 139 ? -4.373 1.681 -23.774 1.00 89.44 139 HIS A O 1
ATOM 1112 N N . MET A 1 140 ? -4.745 1.326 -21.584 1.00 89.06 140 MET A N 1
ATOM 1113 C CA . MET A 1 140 ? -4.390 2.674 -21.141 1.00 89.06 140 MET A CA 1
ATOM 1114 C C . MET A 1 140 ? -4.017 2.660 -19.654 1.00 89.06 140 MET A C 1
ATOM 1116 O O . MET A 1 140 ? -4.616 1.916 -18.879 1.00 89.06 140 MET A O 1
ATOM 1120 N N . ALA A 1 141 ? -3.042 3.479 -19.264 1.00 88.19 141 ALA A N 1
ATOM 1121 C CA . ALA A 1 141 ? -2.793 3.802 -17.861 1.00 88.19 141 ALA A CA 1
ATOM 1122 C C . ALA A 1 141 ? -3.683 4.985 -17.431 1.00 88.19 141 ALA A C 1
ATOM 1124 O O . ALA A 1 141 ? -4.012 5.823 -18.275 1.00 88.19 141 ALA A O 1
ATOM 1125 N N . PRO A 1 142 ? -4.104 5.067 -16.157 1.00 88.88 142 PRO A N 1
ATOM 1126 C CA . PRO A 1 142 ? -4.814 6.241 -15.655 1.00 88.88 142 PRO A CA 1
ATOM 1127 C C . PRO A 1 142 ? -3.980 7.518 -15.829 1.00 88.88 142 PRO A C 1
ATOM 1129 O O . PRO A 1 142 ? -2.766 7.470 -16.013 1.00 88.88 142 PRO A O 1
ATOM 1132 N N . GLN A 1 143 ? -4.647 8.671 -15.803 1.00 88.31 143 GLN A N 1
ATOM 1133 C CA . GLN A 1 143 ? -3.956 9.956 -15.836 1.00 88.31 143 GLN A CA 1
ATOM 1134 C C . GLN A 1 143 ? -3.234 10.181 -14.507 1.00 88.31 143 GLN A C 1
ATOM 1136 O O . GLN A 1 143 ? -3.858 10.112 -13.453 1.00 88.31 143 GLN A O 1
ATOM 1141 N N . GLU A 1 144 ? -1.947 10.511 -14.575 1.00 85.19 144 GLU A N 1
ATOM 1142 C CA . GLU A 1 144 ? -1.095 10.723 -13.406 1.00 85.19 144 GLU A CA 1
ATOM 1143 C C . GLU A 1 144 ? -0.488 12.131 -13.412 1.00 85.19 144 GLU A C 1
ATOM 1145 O O . GLU A 1 144 ? -0.274 12.735 -14.467 1.00 85.19 144 GLU A O 1
ATOM 1150 N N . VAL A 1 145 ? -0.205 12.654 -12.217 1.00 86.56 145 VAL A N 1
ATOM 1151 C CA . VAL A 1 145 ? 0.485 13.932 -12.008 1.00 86.56 145 VAL A CA 1
ATOM 1152 C C . VAL A 1 145 ? 1.630 13.703 -11.029 1.00 86.56 145 VAL A C 1
ATOM 1154 O O . VAL A 1 145 ? 1.410 13.210 -9.924 1.00 86.56 145 VAL A O 1
ATOM 1157 N N . HIS A 1 146 ? 2.841 14.094 -11.431 1.00 84.25 146 HIS A N 1
ATOM 1158 C CA . HIS A 1 146 ? 4.058 13.989 -10.625 1.00 84.25 146 HIS A CA 1
ATOM 1159 C C . HIS A 1 146 ? 4.610 15.394 -10.361 1.00 84.25 146 HIS A C 1
ATOM 1161 O O . HIS A 1 146 ? 5.134 16.039 -11.269 1.00 84.25 146 HIS A O 1
ATOM 1167 N N . ASP A 1 147 ? 4.489 15.886 -9.126 1.00 86.06 147 ASP A N 1
ATOM 1168 C CA . ASP A 1 147 ? 4.939 17.241 -8.764 1.00 86.06 147 ASP A CA 1
ATOM 1169 C C . ASP A 1 147 ? 6.457 17.313 -8.518 1.00 86.06 147 ASP A C 1
ATOM 1171 O O . ASP A 1 147 ? 7.082 18.373 -8.667 1.00 86.06 147 ASP A O 1
ATOM 1175 N N . HIS A 1 148 ? 7.064 16.205 -8.081 1.00 86.94 148 HIS A N 1
ATOM 1176 C CA . HIS A 1 148 ? 8.444 16.169 -7.584 1.00 86.94 148 HIS A CA 1
ATOM 1177 C C . HIS A 1 148 ? 9.282 15.025 -8.167 1.00 86.94 148 HIS A C 1
ATOM 1179 O O . HIS A 1 148 ? 10.491 14.952 -7.932 1.00 86.94 148 HIS A O 1
ATOM 1185 N N . GLU A 1 149 ? 8.659 14.165 -8.959 1.00 88.00 149 GLU A N 1
ATOM 1186 C CA . GLU A 1 149 ? 9.238 12.971 -9.540 1.00 88.00 149 GLU A CA 1
ATOM 1187 C C . GLU A 1 149 ? 9.358 13.115 -11.062 1.00 88.00 149 GLU A C 1
ATOM 1189 O O . GLU A 1 149 ? 8.622 13.848 -11.717 1.00 88.00 149 GLU A O 1
ATOM 1194 N N . SER A 1 150 ? 10.332 12.421 -11.648 1.00 90.25 150 SER A N 1
ATOM 1195 C CA . SER A 1 150 ? 10.448 12.295 -13.101 1.00 90.25 150 SER A CA 1
ATOM 1196 C C . SER A 1 150 ? 10.222 10.848 -13.489 1.00 90.25 150 SER A C 1
ATOM 1198 O O . SER A 1 150 ? 11.009 9.979 -13.112 1.00 90.25 150 SER A O 1
ATOM 1200 N N . GLU A 1 151 ? 9.192 10.606 -14.288 1.00 91.00 151 GLU A N 1
ATOM 1201 C CA . GLU A 1 151 ? 8.910 9.289 -14.837 1.00 91.00 151 GLU A CA 1
ATOM 1202 C C . GLU A 1 151 ? 9.600 9.096 -16.193 1.00 91.00 151 GLU A C 1
ATOM 1204 O O . GLU A 1 151 ? 9.738 10.024 -16.996 1.00 91.00 151 GLU A O 1
ATOM 1209 N N . ARG A 1 152 ? 10.098 7.882 -16.440 1.00 93.88 152 ARG A N 1
ATOM 1210 C CA . ARG A 1 152 ? 10.752 7.501 -17.696 1.00 93.88 152 ARG A CA 1
ATOM 1211 C C . ARG A 1 152 ? 10.284 6.116 -18.097 1.00 93.88 152 ARG A C 1
ATOM 1213 O O . ARG A 1 152 ? 10.195 5.226 -17.257 1.00 93.88 152 ARG A O 1
ATOM 1220 N N . PHE A 1 153 ? 10.092 5.924 -19.396 1.00 94.38 153 PHE A N 1
ATOM 1221 C CA . PHE A 1 153 ? 9.625 4.665 -19.960 1.00 94.38 153 PHE A CA 1
ATOM 1222 C C . PHE A 1 153 ? 10.656 4.081 -20.922 1.00 94.38 153 PHE A C 1
ATOM 1224 O O . PHE A 1 153 ? 11.271 4.800 -21.710 1.00 94.38 153 PHE A O 1
ATOM 1231 N N . LEU A 1 154 ? 10.793 2.757 -20.888 1.00 96.75 154 LEU A N 1
ATOM 1232 C CA . LEU A 1 154 ? 11.451 1.968 -21.922 1.00 96.75 154 LEU A CA 1
ATOM 1233 C C . LEU A 1 154 ? 10.433 0.964 -22.455 1.00 96.75 154 LEU A C 1
ATOM 1235 O O . LEU A 1 154 ? 10.034 0.048 -21.740 1.00 96.75 154 LEU A O 1
ATOM 1239 N N . ILE A 1 155 ? 9.999 1.148 -23.701 1.00 96.25 155 ILE A N 1
ATOM 1240 C CA . ILE A 1 155 ? 9.013 0.262 -24.327 1.00 96.25 155 ILE A CA 1
ATOM 1241 C C . ILE A 1 155 ? 9.708 -1.038 -24.738 1.00 96.25 155 ILE A C 1
ATOM 1243 O O . ILE A 1 155 ? 10.570 -1.040 -25.616 1.00 96.25 155 ILE A O 1
ATOM 1247 N N . LEU A 1 156 ? 9.346 -2.136 -24.072 1.00 96.31 156 LEU A N 1
ATOM 1248 C CA . LEU A 1 156 ? 9.919 -3.465 -24.310 1.00 96.31 156 LEU A CA 1
ATOM 1249 C C . LEU A 1 156 ? 9.179 -4.226 -25.415 1.00 96.31 156 LEU A C 1
ATOM 1251 O O . LEU A 1 156 ? 9.802 -4.913 -26.222 1.00 96.31 156 LEU A O 1
ATOM 1255 N N . GLU A 1 157 ? 7.855 -4.084 -25.456 1.00 94.75 157 GLU A N 1
ATOM 1256 C CA . GLU A 1 157 ? 6.967 -4.709 -26.431 1.00 94.75 157 GLU A CA 1
ATOM 1257 C C . GLU A 1 157 ? 5.838 -3.739 -26.800 1.00 94.75 157 GLU A C 1
ATOM 1259 O O . GLU A 1 157 ? 5.384 -2.952 -25.969 1.00 94.75 157 GLU A O 1
ATOM 1264 N N . GLY A 1 158 ? 5.381 -3.804 -28.053 1.00 94.81 158 GLY A N 1
ATOM 1265 C CA . GLY A 1 158 ? 4.274 -2.989 -28.543 1.00 94.81 158 GLY A CA 1
ATOM 1266 C C . GLY A 1 158 ? 4.652 -1.525 -28.764 1.00 94.81 158 GLY A C 1
ATOM 1267 O O . GLY A 1 158 ? 5.772 -1.202 -29.163 1.00 94.81 158 GLY A O 1
ATOM 1268 N N . THR A 1 159 ? 3.678 -0.644 -28.563 1.00 93.81 159 THR A N 1
ATOM 1269 C CA . THR A 1 159 ? 3.797 0.806 -28.755 1.00 93.81 159 THR A CA 1
ATOM 1270 C C . THR A 1 159 ? 2.936 1.526 -27.726 1.00 93.81 159 THR A C 1
ATOM 1272 O O . THR A 1 159 ? 1.864 1.034 -27.385 1.00 93.81 159 THR A O 1
ATOM 1275 N N . CYS A 1 160 ? 3.376 2.698 -27.273 1.00 90.75 160 CYS A N 1
ATOM 1276 C CA . CYS A 1 160 ? 2.636 3.554 -26.351 1.00 90.75 160 CYS A CA 1
ATOM 1277 C C . CYS A 1 160 ? 2.683 4.995 -26.868 1.00 90.75 160 CYS A C 1
ATOM 1279 O O . CYS A 1 160 ? 3.768 5.496 -27.173 1.00 90.75 160 CYS A O 1
ATOM 1281 N N . ASP A 1 161 ? 1.521 5.637 -26.964 1.00 92.62 161 ASP A N 1
ATOM 1282 C CA . ASP A 1 161 ? 1.413 7.068 -27.234 1.00 92.62 161 ASP A CA 1
ATOM 1283 C C . ASP A 1 161 ? 1.317 7.800 -25.894 1.00 92.62 161 ASP A C 1
ATOM 1285 O O . ASP A 1 161 ? 0.408 7.548 -25.104 1.00 92.62 161 ASP A O 1
ATOM 1289 N N . ILE A 1 162 ? 2.269 8.698 -25.631 1.00 88.94 162 ILE A N 1
ATOM 1290 C CA . ILE A 1 162 ? 2.325 9.460 -24.382 1.00 88.94 162 ILE A CA 1
ATOM 1291 C C . ILE A 1 162 ? 1.841 10.880 -24.653 1.00 88.94 162 ILE A C 1
ATOM 1293 O O . ILE A 1 162 ? 2.413 11.601 -25.475 1.00 88.94 162 ILE A O 1
ATOM 1297 N N . TYR A 1 163 ? 0.801 11.278 -23.927 1.00 89.06 163 TYR A N 1
ATOM 1298 C CA . TYR A 1 163 ? 0.251 12.626 -23.942 1.00 89.06 163 TYR A CA 1
ATOM 1299 C C . TYR A 1 163 ? 0.618 13.315 -22.631 1.00 89.06 163 TYR A C 1
ATOM 1301 O O . TYR A 1 163 ? 0.313 12.802 -21.559 1.00 89.06 163 TYR A O 1
ATOM 1309 N N . VAL A 1 164 ? 1.286 14.463 -22.724 1.00 85.75 164 VAL A N 1
ATOM 1310 C CA . VAL A 1 164 ? 1.630 15.303 -21.572 1.00 85.75 164 VAL A CA 1
ATOM 1311 C C . VAL A 1 164 ? 0.807 16.578 -21.694 1.00 85.75 164 VAL A C 1
ATOM 1313 O O . VAL A 1 164 ? 0.892 17.257 -22.719 1.00 85.75 164 VAL A O 1
ATOM 1316 N N . GLU A 1 165 ? -0.034 16.849 -20.699 1.00 81.06 165 GLU A N 1
ATOM 1317 C CA . GLU A 1 165 ? -0.797 18.098 -20.612 1.00 81.06 165 GLU A CA 1
ATOM 1318 C C . GLU A 1 165 ? 0.105 19.222 -20.068 1.00 81.06 165 GLU A C 1
ATOM 1320 O O . GLU A 1 165 ? 0.997 18.960 -19.259 1.00 81.06 165 GLU A O 1
ATOM 1325 N N . ASP A 1 166 ? -0.100 20.446 -20.569 1.00 70.44 166 ASP A N 1
ATOM 1326 C CA . ASP A 1 166 ? 0.651 21.656 -20.182 1.00 70.44 166 ASP A CA 1
ATOM 1327 C C . ASP A 1 166 ? 0.250 22.202 -18.798 1.00 70.44 166 ASP A C 1
ATOM 1329 O O . ASP A 1 166 ? -0.965 22.192 -18.478 1.00 70.44 166 ASP A O 1
#